Protein AF-A0A8H9F7P8-F1 (afdb_monomer_lite)

pLDDT: mean 80.92, std 12.91, range [40.69, 93.69]

Sequence (152 aa):
MSRKNKIRKLGYWSLTILLALAGILDLSLVIQLVLSHGSFFDISRRLFWGIIFIIAAWGSYHTAKDVGTSEDDDERDKYVRQKTRSEMYKITSYLLFYIGAGLLAWGMILNRSHGNSNLIYTLVLIGLLLLILWTLLFFIEVALMMINYHRD

Structure (mmCIF, N/CA/C/O backbone):
data_AF-A0A8H9F7P8-F1
#
_entry.id   AF-A0A8H9F7P8-F1
#
loop_
_atom_site.group_PDB
_atom_site.id
_atom_site.type_symbol
_atom_site.label_atom_id
_atom_site.label_alt_id
_atom_site.label_comp_id
_atom_site.label_asym_id
_atom_site.label_entity_id
_atom_site.label_seq_id
_atom_site.pdbx_PDB_ins_code
_atom_site.Cartn_x
_atom_site.Cartn_y
_atom_site.Cartn_z
_atom_site.occupancy
_atom_site.B_iso_or_equiv
_atom_site.auth_seq_id
_atom_site.auth_comp_id
_atom_site.auth_asym_id
_atom_site.auth_atom_id
_atom_site.pdbx_PDB_model_num
ATOM 1 N N . MET A 1 1 ? -21.124 -7.441 23.960 1.00 66.88 1 MET A N 1
ATOM 2 C CA . MET A 1 1 ? -20.428 -8.372 23.031 1.00 66.88 1 MET A CA 1
ATOM 3 C C . MET A 1 1 ? -20.081 -9.704 23.716 1.00 66.88 1 MET A C 1
ATOM 5 O O . MET A 1 1 ? -19.522 -9.682 24.807 1.00 66.88 1 MET A O 1
ATOM 9 N N . SER A 1 2 ? -20.376 -10.856 23.091 1.00 76.06 2 SER A N 1
ATOM 10 C CA . SER A 1 2 ? -20.011 -12.196 23.608 1.00 76.06 2 SER A CA 1
ATOM 11 C C . SER A 1 2 ? -18.488 -12.403 23.689 1.00 76.06 2 SER A C 1
ATOM 13 O O . SER A 1 2 ? -17.754 -11.946 22.810 1.00 76.06 2 SER A O 1
ATOM 15 N N . ARG A 1 3 ? -18.005 -13.155 24.696 1.00 77.06 3 ARG A N 1
ATOM 16 C CA . ARG A 1 3 ? -16.578 -13.514 24.880 1.00 77.06 3 ARG A CA 1
ATOM 17 C C . ARG A 1 3 ? -15.966 -14.136 23.617 1.00 77.06 3 ARG A C 1
ATOM 19 O O . ARG A 1 3 ? -14.827 -13.834 23.274 1.00 77.06 3 ARG A O 1
ATOM 26 N N . LYS A 1 4 ? -16.746 -14.937 22.882 1.00 81.50 4 LYS A N 1
ATOM 27 C CA . LYS A 1 4 ? -16.336 -15.554 21.609 1.00 81.50 4 LYS A CA 1
ATOM 28 C C . LYS A 1 4 ? -16.083 -14.513 20.508 1.00 81.50 4 LYS A C 1
ATOM 30 O O . LYS A 1 4 ? -15.122 -14.646 19.755 1.00 81.50 4 LYS A O 1
ATOM 35 N N . ASN A 1 5 ? -16.903 -13.463 20.439 1.00 79.06 5 ASN A N 1
ATOM 36 C CA . ASN A 1 5 ? -16.746 -12.386 19.457 1.00 79.06 5 ASN A CA 1
ATOM 37 C C . ASN A 1 5 ? -15.553 -11.484 19.799 1.00 79.06 5 ASN A C 1
ATOM 39 O O . ASN A 1 5 ? -14.811 -11.121 18.892 1.00 79.06 5 ASN A O 1
ATOM 43 N N . LYS A 1 6 ? -15.302 -11.214 21.091 1.00 77.38 6 LYS A N 1
ATOM 44 C CA . LYS A 1 6 ? -14.101 -10.483 21.540 1.00 77.38 6 LYS A CA 1
ATOM 45 C C . LYS A 1 6 ? -12.808 -11.181 21.098 1.00 77.38 6 LYS A C 1
ATOM 47 O O . LYS A 1 6 ? -11.938 -10.540 20.521 1.00 77.38 6 LYS A O 1
ATOM 52 N N . ILE A 1 7 ? -12.708 -12.498 21.305 1.00 82.62 7 ILE A N 1
ATOM 53 C CA . ILE A 1 7 ? -11.528 -13.289 20.906 1.00 82.62 7 ILE A CA 1
ATOM 54 C C . ILE A 1 7 ? -11.345 -13.285 19.382 1.00 82.62 7 ILE A C 1
ATOM 56 O O . ILE A 1 7 ? -10.239 -13.059 18.899 1.00 82.62 7 ILE A O 1
ATOM 60 N N . ARG A 1 8 ? -12.424 -13.488 18.611 1.00 82.06 8 ARG A N 1
ATOM 61 C CA . ARG A 1 8 ? -12.361 -13.435 17.139 1.00 82.06 8 ARG A CA 1
ATOM 62 C C . ARG A 1 8 ? -11.908 -12.066 16.637 1.00 82.06 8 ARG A C 1
ATOM 64 O O . ARG A 1 8 ? -11.037 -12.006 15.778 1.00 82.06 8 ARG A O 1
ATOM 71 N N . LYS A 1 9 ? -12.463 -10.983 17.188 1.00 83.19 9 LYS A N 1
ATOM 72 C CA . LYS A 1 9 ? -12.096 -9.607 16.831 1.00 83.19 9 LYS A CA 1
ATOM 73 C C . LYS A 1 9 ? -10.620 -9.331 17.109 1.00 83.19 9 LYS A C 1
ATOM 75 O O . LYS A 1 9 ? -9.932 -8.829 16.227 1.00 83.19 9 LYS A O 1
ATOM 80 N N . LEU A 1 10 ? -10.119 -9.731 18.282 1.00 82.81 10 LEU A N 1
ATOM 81 C CA . LEU A 1 10 ? -8.694 -9.640 18.614 1.00 82.81 10 LEU A CA 1
ATOM 82 C C . LEU A 1 10 ? -7.833 -10.404 17.596 1.00 82.81 10 LEU A C 1
ATOM 84 O O . LEU A 1 10 ? -6.846 -9.866 17.110 1.00 82.81 10 LEU A O 1
ATOM 88 N N . GLY A 1 11 ? -8.247 -11.618 17.216 1.00 86.88 11 GLY A N 1
ATOM 89 C CA . GLY A 1 11 ? -7.560 -12.419 16.201 1.00 86.88 11 GLY A CA 1
ATOM 90 C C . GLY A 1 11 ? -7.445 -11.711 14.848 1.00 86.88 11 GLY A C 1
ATOM 91 O O . GLY A 1 11 ? -6.361 -11.686 14.269 1.00 86.88 11 GLY A O 1
ATOM 92 N N . TYR A 1 12 ? -8.520 -11.080 14.364 1.00 87.31 12 TYR A N 1
ATOM 93 C CA . TYR A 1 12 ? -8.478 -10.308 13.116 1.00 87.31 12 TYR A CA 1
ATOM 94 C C . TYR A 1 12 ? -7.618 -9.042 13.228 1.00 87.31 12 TYR A C 1
ATOM 96 O O . TYR A 1 12 ? -6.895 -8.724 12.283 1.00 87.31 12 TYR A O 1
ATOM 104 N N . TRP A 1 13 ? -7.623 -8.348 14.372 1.00 85.31 13 TRP A N 1
ATOM 105 C CA . TRP A 1 13 ? -6.713 -7.220 14.613 1.00 85.31 13 TRP A CA 1
ATOM 106 C C . TRP A 1 13 ? -5.246 -7.654 14.604 1.00 85.31 13 TRP A C 1
ATOM 108 O O . TRP A 1 13 ? -4.432 -7.048 13.909 1.00 85.31 13 TRP A O 1
ATOM 118 N N . SER A 1 14 ? -4.904 -8.735 15.309 1.00 87.56 14 SER A N 1
ATOM 119 C CA . SER A 1 14 ? -3.546 -9.287 15.305 1.00 87.56 14 SER A CA 1
ATOM 120 C C . SER A 1 14 ? -3.115 -9.726 13.905 1.00 87.56 14 SER A C 1
ATOM 122 O O . SER A 1 14 ? -2.003 -9.413 13.486 1.00 87.56 14 SER A O 1
ATOM 124 N N . LEU A 1 15 ? -4.000 -10.390 13.154 1.00 91.12 15 LEU A N 1
ATOM 125 C CA . LEU A 1 15 ? -3.735 -10.795 11.773 1.00 91.12 15 LEU A CA 1
ATOM 126 C C . LEU A 1 15 ? -3.507 -9.583 10.858 1.00 91.12 15 LEU A C 1
ATOM 128 O O . LEU A 1 15 ? -2.562 -9.582 10.076 1.00 91.12 15 LEU A O 1
ATOM 132 N N . THR A 1 16 ? -4.321 -8.535 10.999 1.00 90.44 16 THR A N 1
ATOM 133 C CA . THR A 1 16 ? -4.168 -7.268 10.266 1.00 90.44 16 THR A CA 1
ATOM 134 C C . THR A 1 16 ? -2.782 -6.669 10.487 1.00 90.44 16 THR A C 1
ATOM 136 O O . THR A 1 16 ? -2.100 -6.332 9.523 1.00 90.44 16 THR A O 1
ATOM 139 N N . ILE A 1 17 ? -2.346 -6.575 11.747 1.00 89.31 17 ILE A N 1
ATOM 140 C CA . ILE A 1 17 ? -1.038 -6.016 12.108 1.00 89.31 17 ILE A CA 1
ATOM 141 C C . ILE A 1 17 ? 0.092 -6.869 11.527 1.00 89.31 17 ILE A C 1
ATOM 143 O O . ILE A 1 17 ? 1.013 -6.326 10.922 1.00 89.31 17 ILE A O 1
ATOM 147 N N . LEU A 1 18 ? 0.017 -8.196 11.668 1.00 92.25 18 LEU A N 1
ATOM 148 C CA . LEU A 1 18 ? 1.030 -9.110 11.134 1.00 92.25 18 LEU A CA 1
ATOM 149 C C . LEU A 1 18 ? 1.159 -8.999 9.610 1.00 92.25 18 LEU A C 1
ATOM 151 O O . LEU A 1 18 ? 2.272 -8.906 9.097 1.00 92.25 18 LEU A O 1
ATOM 155 N N . LEU A 1 19 ? 0.035 -8.967 8.891 1.00 92.62 19 LEU A N 1
ATOM 156 C CA . LEU A 1 19 ? 0.021 -8.831 7.434 1.00 92.62 19 LEU A CA 1
ATOM 157 C C . LEU A 1 19 ? 0.527 -7.459 6.984 1.00 92.62 19 LEU A C 1
ATOM 159 O O . LEU A 1 19 ? 1.302 -7.378 6.035 1.00 92.62 19 LEU A O 1
ATOM 163 N N . ALA A 1 20 ? 0.153 -6.387 7.684 1.00 88.25 20 ALA A N 1
ATOM 164 C CA . ALA A 1 20 ? 0.643 -5.046 7.385 1.00 88.25 20 ALA A CA 1
ATOM 165 C C . ALA A 1 20 ? 2.162 -4.926 7.618 1.00 88.25 20 ALA A C 1
ATOM 167 O O . ALA A 1 20 ? 2.865 -4.348 6.790 1.00 88.25 20 ALA A O 1
ATOM 168 N N . LEU A 1 21 ? 2.694 -5.530 8.691 1.00 90.44 21 LEU A N 1
ATOM 169 C CA . LEU A 1 21 ? 4.140 -5.598 8.939 1.00 90.44 21 LEU A CA 1
ATOM 170 C C . LEU A 1 21 ? 4.863 -6.417 7.863 1.00 90.44 21 LEU A C 1
ATOM 172 O O . LEU A 1 21 ? 5.902 -5.985 7.368 1.00 90.44 21 LEU A O 1
ATOM 176 N N . ALA A 1 22 ? 4.305 -7.563 7.463 1.00 91.19 22 ALA A N 1
ATOM 177 C CA . ALA A 1 22 ? 4.842 -8.361 6.361 1.00 91.19 22 ALA A CA 1
ATOM 178 C C . ALA A 1 22 ? 4.865 -7.567 5.044 1.00 91.19 22 ALA A C 1
ATOM 180 O O . ALA A 1 22 ? 5.862 -7.609 4.325 1.00 91.19 22 ALA A O 1
ATOM 181 N N . GLY A 1 23 ? 3.817 -6.782 4.773 1.00 88.94 23 GLY A N 1
ATOM 182 C CA . GLY A 1 23 ? 3.756 -5.864 3.636 1.00 88.94 23 GLY A CA 1
ATOM 183 C C . GLY A 1 23 ? 4.869 -4.813 3.664 1.00 88.94 23 GLY A C 1
ATOM 184 O O . GLY A 1 23 ? 5.565 -4.646 2.667 1.00 88.94 23 GLY A O 1
ATOM 185 N N . ILE A 1 24 ? 5.106 -4.152 4.805 1.00 87.62 24 ILE A N 1
ATOM 186 C CA . ILE A 1 24 ? 6.209 -3.180 4.948 1.00 87.62 24 ILE A CA 1
ATOM 187 C C . ILE A 1 24 ? 7.571 -3.842 4.723 1.00 87.62 24 ILE A C 1
ATOM 189 O O . ILE A 1 24 ? 8.426 -3.280 4.031 1.00 87.62 24 ILE A O 1
ATOM 193 N N . LEU A 1 25 ? 7.791 -5.020 5.311 1.00 91.00 25 LEU A N 1
ATOM 194 C CA . LEU A 1 25 ? 9.047 -5.751 5.155 1.00 91.00 25 LEU A CA 1
ATOM 195 C C . LEU A 1 25 ? 9.286 -6.124 3.692 1.00 91.00 25 LEU A C 1
ATOM 197 O O . LEU A 1 25 ? 10.388 -5.913 3.187 1.00 91.00 25 LEU A O 1
ATOM 201 N N . ASP A 1 26 ? 8.264 -6.618 2.991 1.00 91.62 26 ASP A N 1
ATOM 202 C CA . ASP A 1 26 ? 8.399 -6.949 1.576 1.00 91.62 26 ASP A CA 1
ATOM 203 C C . ASP A 1 26 ? 8.648 -5.701 0.718 1.00 91.62 26 ASP A C 1
ATOM 205 O O . ASP A 1 26 ? 9.610 -5.688 -0.048 1.00 91.62 26 ASP A O 1
ATOM 209 N N . LEU A 1 27 ? 7.899 -4.609 0.923 1.00 89.25 27 LEU A N 1
ATOM 210 C CA . LEU A 1 27 ? 8.137 -3.334 0.229 1.00 89.25 27 LEU A CA 1
ATOM 211 C C . LEU A 1 27 ? 9.567 -2.816 0.448 1.00 89.25 27 LEU A C 1
ATOM 213 O O . LEU A 1 27 ? 10.199 -2.332 -0.490 1.00 89.25 27 LEU A O 1
ATOM 217 N N . SER A 1 28 ? 10.111 -2.968 1.658 1.00 89.50 28 SER A N 1
ATOM 218 C CA . SER A 1 28 ? 11.492 -2.581 1.975 1.00 89.50 28 SER A CA 1
ATOM 219 C C . SER A 1 28 ? 12.516 -3.417 1.197 1.00 89.50 28 SER A C 1
ATOM 221 O O . SER A 1 28 ? 13.509 -2.884 0.701 1.00 89.50 28 SER A O 1
ATOM 223 N N . LEU A 1 29 ? 12.261 -4.718 1.029 1.00 92.00 29 LEU A N 1
ATOM 224 C CA . LEU A 1 29 ? 13.098 -5.599 0.210 1.00 92.00 29 LEU A CA 1
ATOM 225 C C . LEU A 1 29 ? 12.982 -5.268 -1.282 1.00 92.00 29 LEU A C 1
ATOM 227 O O . LEU A 1 29 ? 13.984 -5.317 -1.995 1.00 92.00 29 LEU A O 1
ATOM 231 N N . VAL A 1 30 ? 11.796 -4.876 -1.759 1.00 91.50 30 VAL A N 1
ATOM 232 C CA . VAL A 1 30 ? 11.630 -4.379 -3.133 1.00 91.50 30 VAL A CA 1
ATOM 233 C C . VAL A 1 30 ? 12.446 -3.104 -3.344 1.00 91.50 30 VAL A C 1
ATOM 235 O O . VAL A 1 30 ? 13.132 -2.999 -4.356 1.00 91.50 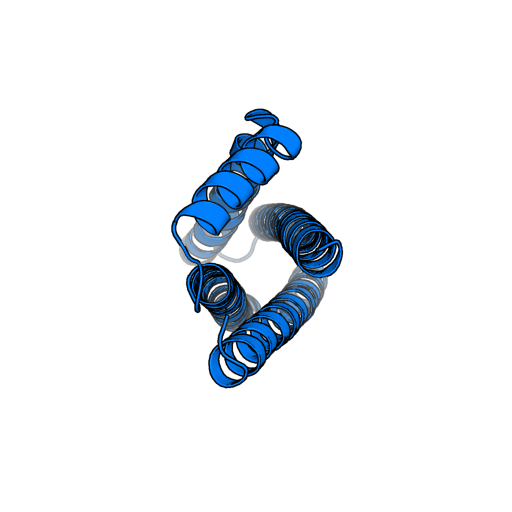30 VAL A O 1
ATOM 238 N N . ILE A 1 31 ? 12.446 -2.166 -2.390 1.00 90.19 31 ILE A N 1
ATOM 239 C CA . ILE A 1 31 ? 13.286 -0.959 -2.469 1.00 90.19 31 ILE A CA 1
ATOM 240 C C . ILE A 1 31 ? 14.763 -1.333 -2.599 1.00 90.19 31 ILE A C 1
ATOM 242 O O . ILE A 1 31 ? 15.447 -0.807 -3.473 1.00 90.19 31 ILE A O 1
ATOM 246 N N . GLN A 1 32 ? 15.260 -2.262 -1.781 1.00 91.62 32 GLN A N 1
ATOM 247 C CA . GLN A 1 32 ? 16.654 -2.709 -1.872 1.00 91.62 32 GLN A CA 1
ATOM 248 C C . GLN A 1 32 ? 16.978 -3.331 -3.239 1.00 91.62 32 GLN A C 1
ATOM 250 O O . GLN A 1 32 ? 18.045 -3.063 -3.795 1.00 91.62 32 GLN A O 1
ATOM 255 N N . LEU A 1 33 ? 16.059 -4.110 -3.818 1.00 90.69 33 LEU A N 1
ATOM 256 C CA . LEU A 1 33 ? 16.225 -4.662 -5.167 1.00 90.69 33 LEU A CA 1
ATOM 257 C C . LEU A 1 33 ? 16.239 -3.569 -6.238 1.00 90.69 33 LEU A C 1
ATOM 259 O O . LEU A 1 33 ? 17.084 -3.595 -7.124 1.00 90.69 33 LEU A O 1
ATOM 263 N N . VAL A 1 34 ? 15.347 -2.585 -6.140 1.00 88.88 34 VAL A N 1
ATOM 264 C CA . VAL A 1 34 ? 15.291 -1.443 -7.064 1.00 88.88 34 VAL A CA 1
ATOM 265 C C . VAL A 1 34 ? 16.587 -0.630 -6.994 1.00 88.88 34 VAL A C 1
ATOM 267 O O . VAL A 1 34 ? 17.177 -0.337 -8.029 1.00 88.88 34 VAL A O 1
ATOM 270 N N . LEU A 1 35 ? 17.077 -0.319 -5.789 1.00 88.88 35 LEU A N 1
ATOM 271 C CA . LEU A 1 35 ? 18.310 0.454 -5.589 1.00 88.88 35 LEU A CA 1
ATOM 272 C C . LEU A 1 35 ? 19.567 -0.296 -6.051 1.00 88.88 35 LEU A C 1
ATOM 274 O O . LEU A 1 35 ? 20.497 0.315 -6.575 1.00 88.88 35 LEU A O 1
ATOM 278 N N . SER A 1 36 ? 19.590 -1.620 -5.900 1.00 89.06 36 SER A N 1
ATOM 279 C CA . SER A 1 36 ? 20.690 -2.465 -6.384 1.00 89.06 36 SER A CA 1
ATOM 280 C C . SER A 1 36 ? 20.596 -2.804 -7.877 1.00 89.06 36 SER A C 1
ATOM 282 O O . SER A 1 36 ? 21.418 -3.574 -8.366 1.00 89.06 36 SER A O 1
ATOM 284 N N . HIS A 1 37 ? 19.635 -2.222 -8.611 1.00 83.69 37 HIS A N 1
ATOM 285 C CA . HIS A 1 37 ? 19.363 -2.536 -10.020 1.00 83.69 37 HIS A CA 1
ATOM 286 C C . HIS A 1 37 ? 19.159 -4.043 -10.253 1.00 83.69 37 HIS A C 1
ATOM 288 O O . HIS A 1 37 ? 19.587 -4.609 -11.262 1.00 83.69 37 HIS A O 1
ATOM 294 N N . GLY A 1 38 ? 18.521 -4.700 -9.281 1.00 81.81 38 GLY A N 1
ATOM 295 C CA . GLY A 1 38 ? 18.195 -6.115 -9.320 1.00 81.81 38 GLY A CA 1
ATOM 296 C C . GLY A 1 38 ? 17.265 -6.465 -10.480 1.00 81.81 38 GLY A C 1
ATOM 297 O O . GLY A 1 38 ? 16.626 -5.607 -11.091 1.00 81.81 38 GLY A O 1
ATOM 298 N N . SER A 1 39 ? 17.173 -7.760 -10.782 1.00 86.62 39 SER A N 1
ATOM 299 C CA . SER A 1 39 ? 16.339 -8.246 -11.880 1.00 86.62 39 SER A CA 1
ATOM 300 C C . SER A 1 39 ? 14.890 -7.778 -11.732 1.00 86.62 39 SER A C 1
ATOM 302 O O . SER A 1 39 ? 14.253 -7.969 -10.693 1.00 86.62 39 SER A O 1
ATOM 304 N N . PHE A 1 40 ? 14.328 -7.240 -12.815 1.00 84.81 40 PHE A N 1
ATOM 305 C CA . PHE A 1 40 ? 12.921 -6.843 -12.856 1.00 84.81 40 PHE A CA 1
ATOM 306 C C . PHE A 1 40 ? 11.965 -8.013 -12.613 1.00 84.81 40 PHE A C 1
ATOM 308 O O . PHE A 1 40 ? 10.852 -7.806 -12.126 1.00 84.81 40 PHE A O 1
ATOM 315 N N . PHE A 1 41 ? 12.396 -9.243 -12.911 1.00 87.25 41 PHE A N 1
ATOM 316 C CA . PHE A 1 41 ? 11.648 -10.445 -12.557 1.00 87.25 41 PHE A CA 1
ATOM 317 C C . PHE A 1 41 ? 11.519 -10.595 -11.034 1.00 87.25 41 PHE A C 1
ATOM 319 O O . PHE A 1 41 ? 10.415 -10.809 -10.535 1.00 87.25 41 PHE A O 1
ATOM 326 N N . ASP A 1 42 ? 12.612 -10.404 -10.291 1.00 89.56 42 ASP A N 1
ATOM 327 C CA . ASP A 1 42 ? 12.617 -10.504 -8.828 1.00 89.56 42 ASP A CA 1
ATOM 328 C C . ASP A 1 42 ? 11.828 -9.362 -8.179 1.00 89.56 42 ASP A C 1
ATOM 330 O O . ASP A 1 42 ? 11.045 -9.599 -7.256 1.00 89.56 42 ASP A O 1
ATOM 334 N N . ILE A 1 43 ? 11.965 -8.140 -8.712 1.00 88.25 43 ILE A N 1
ATOM 335 C CA . ILE A 1 43 ? 11.174 -6.968 -8.303 1.00 88.25 43 ILE A CA 1
ATOM 336 C C . ILE A 1 43 ? 9.677 -7.254 -8.479 1.00 88.25 43 ILE A C 1
ATOM 338 O O . ILE A 1 43 ? 8.899 -7.088 -7.541 1.00 88.25 43 ILE A O 1
ATOM 342 N N . SER A 1 44 ? 9.272 -7.738 -9.657 1.00 86.62 44 SER A N 1
ATOM 343 C CA . SER A 1 44 ? 7.864 -8.023 -9.968 1.00 86.62 44 SER A CA 1
ATOM 344 C C . SER A 1 44 ? 7.305 -9.150 -9.099 1.00 86.62 44 SER A C 1
ATOM 346 O O . SER A 1 44 ? 6.195 -9.046 -8.576 1.00 86.62 44 SER A O 1
ATOM 348 N N . ARG A 1 45 ? 8.085 -10.221 -8.901 1.00 90.00 45 ARG A N 1
ATOM 349 C CA . ARG A 1 45 ? 7.702 -11.355 -8.053 1.00 90.00 45 ARG A CA 1
ATOM 350 C C . ARG A 1 45 ? 7.473 -10.924 -6.608 1.00 90.00 45 ARG A C 1
ATOM 352 O O . ARG A 1 45 ? 6.523 -11.400 -5.993 1.00 90.00 45 ARG A O 1
ATOM 359 N N . ARG A 1 46 ? 8.323 -10.055 -6.056 1.00 90.50 46 ARG A N 1
ATOM 360 C CA . ARG A 1 46 ? 8.118 -9.526 -4.703 1.00 90.50 46 ARG A CA 1
ATOM 361 C C . ARG A 1 46 ? 6.921 -8.592 -4.635 1.00 90.50 46 ARG A C 1
ATOM 363 O O . ARG A 1 46 ? 6.043 -8.828 -3.821 1.00 90.50 46 ARG A O 1
ATOM 370 N N . LEU A 1 47 ? 6.800 -7.645 -5.568 1.00 87.75 47 LEU A N 1
ATOM 371 C CA . LEU A 1 47 ? 5.641 -6.747 -5.640 1.00 87.75 47 LEU A CA 1
ATOM 372 C C . LEU A 1 47 ? 4.302 -7.498 -5.651 1.00 87.75 47 LEU A C 1
ATOM 374 O O . LEU A 1 47 ? 3.361 -7.069 -4.989 1.00 87.75 47 LEU A O 1
ATOM 378 N N . PHE A 1 48 ? 4.224 -8.643 -6.334 1.00 88.31 48 PHE A N 1
ATOM 379 C CA . PHE A 1 48 ? 3.050 -9.515 -6.287 1.00 88.31 48 PHE A CA 1
ATOM 380 C C . PHE A 1 48 ? 2.711 -9.982 -4.859 1.00 88.31 48 PHE A C 1
ATOM 382 O O . PHE A 1 48 ? 1.558 -9.885 -4.437 1.00 88.31 48 PHE A O 1
ATOM 389 N N . TRP A 1 49 ? 3.704 -10.436 -4.089 1.00 87.44 49 TRP A N 1
ATOM 390 C CA . TRP A 1 49 ? 3.514 -10.823 -2.688 1.00 87.44 49 TRP A CA 1
ATOM 391 C C . TRP A 1 49 ? 3.185 -9.630 -1.788 1.00 87.44 49 TRP A C 1
ATOM 393 O O . TRP A 1 49 ? 2.268 -9.730 -0.973 1.00 87.44 49 TRP A O 1
ATOM 403 N N . GLY A 1 50 ? 3.854 -8.489 -1.973 1.00 85.69 50 GLY A N 1
ATOM 404 C CA . GLY A 1 50 ? 3.541 -7.245 -1.269 1.00 85.69 50 GLY A CA 1
ATOM 405 C C . GLY A 1 50 ? 2.077 -6.822 -1.436 1.00 85.69 50 GLY A C 1
ATOM 406 O O . GLY A 1 50 ? 1.407 -6.500 -0.454 1.00 85.69 50 GLY A O 1
ATOM 407 N N . ILE A 1 51 ? 1.539 -6.911 -2.658 1.00 84.19 51 ILE A N 1
ATOM 408 C CA . ILE A 1 51 ? 0.123 -6.625 -2.943 1.00 84.19 51 ILE A CA 1
ATOM 409 C C . ILE A 1 51 ? -0.800 -7.599 -2.199 1.00 84.19 51 ILE A C 1
ATOM 411 O O . ILE A 1 51 ? -1.786 -7.166 -1.602 1.00 84.19 51 ILE A O 1
ATOM 415 N N . ILE A 1 52 ? -0.479 -8.898 -2.186 1.00 88.44 52 ILE A N 1
ATOM 416 C CA . ILE A 1 52 ? -1.264 -9.900 -1.447 1.00 88.44 52 ILE A CA 1
ATOM 417 C C . ILE A 1 52 ? -1.308 -9.562 0.047 1.00 88.44 52 ILE A C 1
ATOM 419 O O . ILE A 1 52 ? -2.387 -9.602 0.640 1.00 88.44 52 ILE A O 1
ATOM 423 N N . PHE A 1 53 ? -0.176 -9.189 0.653 1.00 89.25 53 PHE A N 1
ATOM 424 C CA . PHE A 1 53 ? -0.137 -8.805 2.066 1.00 89.25 53 PHE A CA 1
ATOM 425 C C . PHE A 1 53 ? -1.003 -7.580 2.359 1.00 89.25 53 PHE A C 1
ATOM 427 O O . PHE A 1 53 ? -1.765 -7.594 3.325 1.00 89.25 53 PHE A O 1
ATOM 434 N N . ILE A 1 54 ? -0.945 -6.557 1.503 1.00 82.88 54 ILE A N 1
ATOM 435 C CA . ILE A 1 54 ? -1.750 -5.339 1.648 1.00 82.88 54 ILE A CA 1
ATOM 436 C C . ILE A 1 54 ? -3.251 -5.649 1.552 1.00 82.88 54 ILE A C 1
ATOM 438 O O . ILE A 1 54 ? -4.022 -5.229 2.416 1.00 82.88 54 ILE A O 1
ATOM 442 N N . ILE A 1 55 ? -3.674 -6.421 0.545 1.00 86.81 55 ILE A N 1
ATOM 443 C CA . ILE A 1 55 ? -5.087 -6.790 0.359 1.00 86.81 55 ILE A CA 1
ATOM 444 C C . ILE A 1 55 ? -5.583 -7.643 1.532 1.00 86.81 55 ILE A C 1
ATOM 446 O O . ILE A 1 55 ? -6.674 -7.410 2.056 1.00 86.81 55 ILE A O 1
ATOM 450 N N . ALA A 1 56 ? -4.781 -8.610 1.980 1.00 89.00 56 ALA A N 1
ATOM 451 C CA . ALA A 1 56 ? -5.139 -9.470 3.101 1.00 89.00 56 ALA A CA 1
ATOM 452 C C . ALA A 1 56 ? -5.223 -8.687 4.426 1.00 89.00 56 ALA A C 1
ATOM 454 O O . ALA A 1 56 ? -6.125 -8.943 5.231 1.00 89.00 56 ALA A O 1
ATOM 455 N N . ALA A 1 57 ? -4.331 -7.712 4.645 1.00 88.88 57 ALA A N 1
ATOM 456 C CA . ALA A 1 57 ? -4.382 -6.814 5.798 1.00 88.88 57 ALA A CA 1
ATOM 457 C C . ALA A 1 57 ? -5.657 -5.961 5.773 1.00 88.88 57 ALA A C 1
ATOM 459 O O . ALA A 1 57 ? -6.374 -5.895 6.770 1.00 88.88 57 ALA A O 1
ATOM 460 N N . TRP A 1 58 ? -5.986 -5.380 4.618 1.00 86.12 58 TRP A N 1
ATOM 461 C CA . TRP A 1 58 ? -7.200 -4.588 4.428 1.00 86.12 58 TRP A CA 1
ATOM 462 C C . TRP A 1 58 ? -8.476 -5.409 4.675 1.00 86.12 58 TRP A C 1
ATOM 464 O O . TRP A 1 58 ? -9.360 -4.991 5.424 1.00 86.12 58 TRP A O 1
ATOM 474 N N . GLY A 1 59 ? -8.567 -6.615 4.107 1.00 86.62 59 GLY A N 1
ATOM 475 C CA . GLY A 1 59 ? -9.708 -7.510 4.324 1.00 86.62 59 GLY A CA 1
ATOM 476 C C . GLY A 1 59 ? -9.855 -7.941 5.787 1.00 86.62 59 GLY A C 1
ATOM 477 O O . GLY A 1 59 ? -10.963 -7.941 6.332 1.00 86.62 59 GLY A O 1
ATOM 478 N N . SER A 1 60 ? -8.737 -8.246 6.453 1.00 88.81 60 SER A N 1
ATOM 479 C CA . SER A 1 60 ? -8.724 -8.594 7.880 1.00 88.81 60 SER A CA 1
ATOM 480 C C . SER A 1 60 ? -9.160 -7.419 8.755 1.00 88.81 60 SER A C 1
ATOM 482 O O . SER A 1 60 ? -9.931 -7.621 9.691 1.00 88.81 60 SER A O 1
ATOM 484 N N . TYR A 1 61 ? -8.742 -6.197 8.415 1.00 85.50 61 TYR A N 1
ATOM 485 C CA . TYR A 1 61 ? -9.130 -4.970 9.110 1.00 85.50 61 TYR A CA 1
ATOM 486 C C . TYR A 1 61 ? -10.639 -4.737 9.051 1.00 85.50 61 TYR A C 1
ATOM 488 O O . TYR A 1 61 ? -11.278 -4.554 10.086 1.00 85.50 61 TYR A O 1
ATOM 496 N N . HIS A 1 62 ? -11.232 -4.808 7.858 1.00 84.00 62 HIS A N 1
ATOM 497 C CA . HIS A 1 62 ? -12.679 -4.650 7.705 1.00 84.00 62 HIS A CA 1
ATOM 498 C C . HIS A 1 62 ? -13.455 -5.753 8.427 1.00 84.00 62 HIS A C 1
ATOM 500 O O . HIS A 1 62 ? -14.398 -5.463 9.157 1.00 84.00 62 HIS A O 1
ATOM 506 N N . THR A 1 63 ? -12.983 -6.999 8.349 1.00 85.12 63 THR A N 1
ATOM 507 C CA . THR A 1 63 ? -13.593 -8.102 9.103 1.00 85.12 63 THR A CA 1
ATOM 508 C C . THR A 1 63 ? -13.502 -7.873 10.617 1.00 85.12 63 THR A C 1
ATOM 510 O O . THR A 1 63 ? -14.452 -8.151 11.346 1.00 85.12 63 THR A O 1
ATOM 513 N N . ALA A 1 64 ? -12.384 -7.334 11.121 1.00 82.44 64 ALA A N 1
ATOM 514 C CA . ALA A 1 64 ? -12.231 -7.002 12.537 1.00 82.44 64 ALA A CA 1
ATOM 515 C C . ALA A 1 64 ? -13.258 -5.957 12.994 1.00 82.44 64 ALA A C 1
ATOM 517 O O . ALA A 1 64 ? -13.741 -6.025 14.127 1.00 82.44 64 ALA A O 1
ATOM 518 N N . LYS A 1 65 ? -13.607 -5.008 12.121 1.00 76.88 65 LYS A N 1
ATOM 519 C CA . LYS A 1 65 ? -14.626 -3.994 12.403 1.00 76.88 65 LYS A CA 1
ATOM 520 C C . LYS A 1 65 ? -16.005 -4.621 12.531 1.00 76.88 65 LYS A C 1
ATOM 522 O O . LYS A 1 65 ? -16.630 -4.409 13.563 1.00 76.88 65 LYS A O 1
ATOM 527 N N . ASP A 1 66 ? -16.386 -5.470 11.584 1.00 78.06 66 ASP A N 1
ATOM 528 C CA . ASP A 1 66 ? -17.746 -6.015 11.473 1.00 78.06 66 ASP A CA 1
ATOM 529 C C . ASP A 1 66 ? -18.057 -7.134 12.488 1.00 78.06 66 ASP A C 1
ATOM 531 O O . ASP A 1 66 ? -19.213 -7.467 12.754 1.00 78.06 66 ASP A O 1
ATOM 535 N N . VAL A 1 67 ? -17.039 -7.768 13.084 1.00 79.38 67 VAL A N 1
ATOM 536 C CA . VAL A 1 67 ? -17.271 -8.843 14.060 1.00 79.38 67 VAL A CA 1
ATOM 537 C C . VAL A 1 67 ? -17.872 -8.284 15.348 1.00 79.38 67 VAL A C 1
ATOM 539 O O . VAL A 1 67 ? -17.182 -7.680 16.167 1.00 79.38 67 VAL A O 1
ATOM 542 N N . GLY A 1 68 ? -19.148 -8.610 15.575 1.00 58.22 68 GLY A N 1
ATOM 543 C CA . GLY A 1 68 ? -19.855 -8.438 16.845 1.00 58.22 68 GLY A CA 1
ATOM 544 C C . GLY A 1 68 ? -20.168 -6.993 17.232 1.00 58.22 68 GLY A C 1
ATOM 545 O O . GLY A 1 68 ? -20.380 -6.752 18.423 1.00 58.22 68 GLY A O 1
ATOM 546 N N . THR A 1 69 ? -20.181 -6.083 16.260 1.00 61.19 69 THR A N 1
ATOM 547 C CA . THR A 1 69 ? -20.717 -4.725 16.385 1.00 61.19 69 THR A CA 1
ATOM 548 C C . THR A 1 69 ? -22.248 -4.768 16.464 1.00 61.19 69 THR A C 1
ATOM 550 O O . THR A 1 69 ? -22.903 -5.477 15.702 1.00 61.19 69 THR A O 1
ATOM 553 N N . SER A 1 70 ? -22.813 -4.085 17.463 1.00 56.00 70 SER A N 1
ATOM 554 C CA . SER A 1 70 ? -24.241 -3.741 17.548 1.00 56.00 70 SER A CA 1
ATOM 555 C C . SER A 1 70 ? -24.489 -2.397 16.853 1.00 56.00 70 SER A C 1
ATOM 557 O O . SER A 1 70 ? -23.537 -1.652 16.650 1.00 56.00 70 SER A O 1
ATOM 559 N N . GLU A 1 71 ? -25.739 -2.046 16.541 1.00 54.50 71 GLU A N 1
ATOM 560 C CA . GLU A 1 71 ? -26.081 -0.769 15.877 1.00 54.50 71 GLU A CA 1
ATOM 561 C C . GLU A 1 71 ? -25.536 0.479 16.621 1.00 54.50 71 GLU A C 1
ATOM 563 O O . GLU A 1 71 ? -25.115 1.439 15.978 1.00 54.50 71 GLU A O 1
ATOM 568 N N . ASP A 1 72 ? -25.405 0.438 17.955 1.00 50.34 72 ASP A N 1
ATOM 569 C CA . ASP A 1 72 ? -24.739 1.492 18.753 1.00 50.34 72 ASP A CA 1
ATOM 570 C C . ASP A 1 72 ? -23.222 1.619 18.478 1.00 50.34 72 ASP A C 1
ATOM 572 O O . ASP A 1 72 ? -22.649 2.711 18.518 1.00 50.34 72 ASP A O 1
ATOM 576 N N . ASP A 1 73 ? -22.544 0.507 18.172 1.00 53.72 73 ASP A N 1
ATOM 577 C CA . ASP A 1 73 ? -21.122 0.506 17.802 1.00 53.72 73 ASP A CA 1
ATOM 578 C C . ASP A 1 73 ? -20.932 1.137 16.408 1.00 53.72 73 ASP A C 1
ATOM 580 O O . ASP A 1 73 ? -19.902 1.767 16.172 1.00 53.72 73 ASP A O 1
ATOM 584 N N . ASP A 1 74 ? -21.930 1.050 15.516 1.00 56.12 74 ASP A N 1
ATOM 585 C CA . ASP A 1 74 ? -21.926 1.710 14.201 1.00 56.12 74 ASP A CA 1
ATOM 586 C C . ASP A 1 74 ? -22.086 3.238 14.313 1.00 56.12 74 ASP A C 1
ATOM 588 O O . ASP A 1 74 ? -21.494 3.990 13.525 1.00 56.12 74 ASP A O 1
ATOM 592 N N . GLU A 1 75 ? -22.830 3.726 15.314 1.00 50.41 7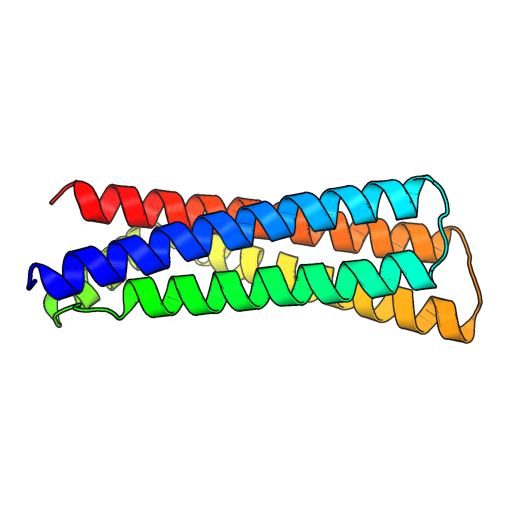5 GLU A N 1
ATOM 593 C CA . GLU A 1 75 ? -22.861 5.149 15.674 1.00 50.41 75 GLU A CA 1
ATOM 594 C C . GLU A 1 75 ? -21.530 5.619 16.274 1.00 50.41 75 GLU A C 1
ATOM 596 O O . GLU A 1 75 ? -21.041 6.697 15.921 1.00 50.41 75 GLU A O 1
ATOM 601 N N . ARG A 1 76 ? -20.865 4.790 17.089 1.00 52.66 76 ARG A N 1
ATOM 602 C CA . ARG A 1 76 ? -19.508 5.083 17.583 1.00 52.66 76 ARG A CA 1
ATOM 603 C C . ARG A 1 76 ? -18.481 5.085 16.452 1.00 52.66 76 ARG A C 1
ATOM 605 O O . ARG A 1 76 ? -17.643 5.981 16.388 1.00 52.66 76 ARG A O 1
ATOM 612 N N . ASP A 1 77 ? -18.585 4.163 15.501 1.00 54.72 77 ASP A N 1
ATOM 613 C CA . ASP A 1 77 ? -17.775 4.128 14.279 1.00 54.72 77 ASP A CA 1
ATOM 614 C C . ASP A 1 77 ? -18.050 5.334 13.366 1.00 54.72 77 ASP A C 1
ATOM 616 O O . ASP A 1 77 ? -17.155 5.785 12.641 1.00 54.72 77 ASP A O 1
ATOM 620 N N . LYS A 1 78 ? -19.269 5.890 13.396 1.00 56.25 78 LYS A N 1
ATOM 621 C CA . LYS A 1 78 ? -19.607 7.194 12.800 1.00 56.25 78 LYS A CA 1
ATOM 622 C C . LYS A 1 78 ? -18.986 8.358 13.577 1.00 56.25 78 LYS A C 1
ATOM 624 O O . LYS A 1 78 ? -18.494 9.285 12.937 1.00 56.25 78 LYS A O 1
ATOM 629 N N . TYR A 1 79 ? -18.940 8.301 14.906 1.00 48.38 79 TYR A N 1
ATOM 630 C CA . TYR A 1 79 ? -18.336 9.331 15.756 1.00 48.38 79 TYR A CA 1
ATOM 631 C C . TYR A 1 79 ? -16.801 9.350 15.648 1.00 48.38 79 TYR A C 1
ATOM 633 O O . TYR A 1 79 ? -16.196 10.407 15.493 1.00 48.38 79 TYR A O 1
ATOM 641 N N . VAL A 1 80 ? -16.151 8.182 15.612 1.00 50.38 80 VAL A N 1
ATOM 642 C CA . VAL A 1 80 ? -14.721 8.039 15.287 1.00 50.38 80 VAL A CA 1
ATOM 643 C C . VAL A 1 80 ? -14.474 8.475 13.844 1.00 50.38 80 VAL A C 1
ATOM 645 O O . VAL A 1 80 ? -13.550 9.243 13.594 1.00 50.38 80 VAL A O 1
ATOM 648 N N . ARG A 1 81 ? -15.353 8.118 12.893 1.00 53.84 81 ARG A N 1
ATOM 649 C CA . ARG A 1 81 ? -15.315 8.713 11.546 1.00 53.84 81 ARG A CA 1
ATOM 650 C C . ARG A 1 81 ? -15.418 10.237 11.592 1.00 53.84 81 ARG A C 1
ATOM 652 O O . ARG A 1 81 ? -14.713 10.855 10.818 1.00 53.84 81 ARG A O 1
ATOM 659 N N . GLN A 1 82 ? -16.227 10.853 12.449 1.00 51.41 82 GLN A N 1
ATOM 660 C CA . GLN A 1 82 ? -16.302 12.316 12.572 1.00 51.41 82 GLN A CA 1
ATOM 661 C C . GLN A 1 82 ? -15.053 12.927 13.218 1.00 51.41 82 GLN A C 1
ATOM 663 O O . GLN A 1 82 ? -14.620 13.995 12.800 1.00 51.41 82 GLN A O 1
ATOM 668 N N . LYS A 1 83 ? -14.447 12.255 14.202 1.00 49.28 83 LYS A N 1
ATOM 669 C CA . LYS A 1 83 ? -13.276 12.759 14.938 1.00 49.28 83 LYS A CA 1
ATOM 670 C C . LYS A 1 83 ? -11.950 12.527 14.203 1.00 49.28 83 LYS A C 1
ATOM 672 O O . LYS A 1 83 ? -10.992 13.255 14.434 1.00 49.28 83 LYS A O 1
ATOM 677 N N . THR A 1 84 ? -11.898 11.527 13.320 1.00 49.56 84 THR A N 1
ATOM 678 C CA . THR A 1 84 ? -10.716 11.154 12.522 1.00 49.56 84 THR A CA 1
ATOM 679 C C . THR A 1 84 ? -10.827 11.585 11.048 1.00 49.56 84 THR A C 1
ATOM 681 O O . THR A 1 84 ? -9.803 11.709 10.379 1.00 49.56 84 THR A O 1
ATOM 684 N N . ARG A 1 85 ? -12.027 11.886 10.513 1.00 50.50 85 ARG A N 1
ATOM 685 C CA . ARG A 1 85 ? -12.174 12.535 9.193 1.00 50.50 85 ARG A CA 1
ATOM 686 C C . ARG A 1 85 ? -11.844 14.022 9.313 1.00 50.50 85 ARG A C 1
ATOM 688 O O . ARG A 1 85 ? -1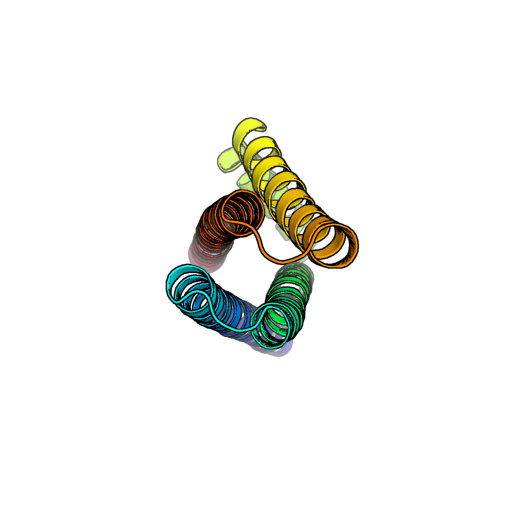2.723 14.842 9.552 1.00 50.50 85 ARG A O 1
ATOM 695 N N . SER A 1 86 ? -10.636 14.400 8.920 1.00 59.62 86 SER A N 1
ATOM 696 C CA . SER A 1 86 ? -10.640 15.367 7.826 1.00 59.62 86 SER A CA 1
ATOM 697 C C . SER A 1 86 ? -10.937 14.549 6.566 1.00 59.62 86 SER A C 1
ATOM 699 O O . SER A 1 86 ? -10.298 13.526 6.326 1.00 59.62 86 SER A O 1
ATOM 701 N N . GLU A 1 87 ? -11.945 14.919 5.774 1.00 67.38 87 GLU A N 1
ATOM 702 C CA . GLU A 1 87 ? -12.157 14.332 4.432 1.00 67.38 87 GLU A CA 1
ATOM 703 C C . GLU A 1 87 ? -10.829 14.272 3.649 1.00 67.38 87 GLU A C 1
ATOM 705 O O . GLU A 1 87 ? -10.527 13.302 2.956 1.00 67.38 87 GLU A O 1
ATOM 710 N N . MET A 1 88 ? -9.971 15.264 3.896 1.00 69.12 88 MET A N 1
ATOM 711 C CA . MET A 1 88 ? -8.606 15.368 3.405 1.00 69.12 88 MET A CA 1
ATOM 712 C C . MET A 1 88 ? -7.717 14.160 3.752 1.00 69.12 88 MET A C 1
ATOM 714 O O . MET A 1 88 ? -6.967 13.726 2.883 1.00 69.12 88 MET A O 1
ATOM 718 N N . TYR A 1 89 ? -7.809 13.556 4.944 1.00 79.38 89 TYR A N 1
ATOM 719 C CA . TYR A 1 89 ? -7.054 12.339 5.288 1.00 79.38 89 TYR A CA 1
ATOM 720 C C . TYR A 1 89 ? -7.454 11.156 4.399 1.00 79.38 89 TYR A C 1
ATOM 722 O O . TYR A 1 89 ? -6.591 10.470 3.852 1.00 79.38 89 TYR A O 1
ATOM 730 N 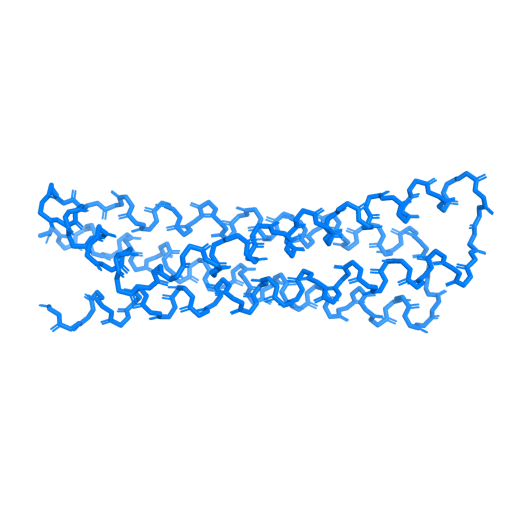N . LYS A 1 90 ? -8.760 10.937 4.201 1.00 76.75 90 LYS A N 1
ATOM 731 C CA . LYS A 1 90 ? -9.259 9.835 3.362 1.00 76.75 90 LYS A CA 1
ATOM 732 C C . LYS A 1 90 ? -8.891 10.028 1.901 1.00 76.75 90 LYS A C 1
ATOM 734 O O . LYS A 1 90 ? -8.417 9.093 1.265 1.00 76.75 90 LYS A O 1
ATOM 739 N N . ILE A 1 91 ? -9.081 11.245 1.395 1.00 83.00 91 ILE A N 1
ATOM 740 C CA . ILE A 1 91 ? -8.692 11.614 0.034 1.00 83.00 91 ILE A CA 1
ATOM 741 C C . ILE A 1 91 ? -7.188 11.391 -0.150 1.00 83.00 91 ILE A C 1
ATOM 743 O O . ILE A 1 91 ? -6.787 10.741 -1.110 1.00 83.00 91 ILE A O 1
ATOM 747 N N . THR A 1 92 ? -6.362 11.851 0.796 1.00 85.88 92 THR A N 1
ATOM 748 C CA . THR A 1 92 ? -4.904 11.658 0.753 1.00 85.88 92 THR A CA 1
ATOM 749 C C . THR A 1 92 ? -4.540 10.177 0.755 1.00 85.88 92 THR A C 1
ATOM 751 O O . THR A 1 92 ? -3.748 9.752 -0.079 1.00 85.88 92 THR A O 1
ATOM 754 N N . SER A 1 93 ? -5.146 9.376 1.635 1.00 86.88 93 SER A N 1
ATOM 755 C CA . SER A 1 93 ? -4.914 7.929 1.693 1.00 86.88 93 SER A CA 1
ATOM 756 C C . SER A 1 93 ? -5.235 7.260 0.351 1.00 86.88 93 SER A C 1
ATOM 758 O O . SER A 1 93 ? -4.383 6.589 -0.230 1.00 86.88 93 SER A O 1
ATOM 760 N N . TYR A 1 94 ? -6.411 7.517 -0.223 1.00 87.00 94 TYR A N 1
ATOM 761 C CA . TYR A 1 94 ? -6.763 6.949 -1.525 1.00 87.00 94 TYR A CA 1
ATOM 762 C C . TYR A 1 94 ? -5.843 7.421 -2.652 1.00 87.00 94 TYR A C 1
ATOM 764 O O . TYR A 1 94 ? -5.435 6.605 -3.475 1.00 87.00 94 TYR A O 1
ATOM 772 N N . LEU A 1 95 ? -5.474 8.704 -2.685 1.00 89.69 95 LEU A N 1
ATOM 773 C CA . LEU A 1 95 ? -4.548 9.229 -3.689 1.00 89.69 95 LEU A CA 1
ATOM 774 C C . LEU A 1 95 ? -3.177 8.556 -3.601 1.00 89.69 95 LEU A C 1
ATOM 776 O O . LEU A 1 95 ? -2.657 8.121 -4.626 1.00 89.69 95 LEU A O 1
ATOM 780 N N . LEU A 1 96 ? -2.615 8.420 -2.396 1.00 92.06 96 LEU A N 1
ATOM 781 C CA . LEU A 1 96 ? -1.336 7.736 -2.191 1.00 92.06 96 LEU A CA 1
ATOM 782 C C . LEU A 1 96 ? -1.391 6.293 -2.698 1.00 92.06 96 LEU A C 1
ATOM 784 O O . LEU A 1 96 ? -0.480 5.857 -3.402 1.00 92.06 96 LEU A O 1
ATOM 788 N N . PHE A 1 97 ? -2.477 5.577 -2.398 1.00 89.75 97 PHE A N 1
ATOM 789 C CA . PHE A 1 97 ? -2.660 4.206 -2.858 1.00 89.75 97 PHE A CA 1
ATOM 790 C C . PHE A 1 97 ? -2.778 4.115 -4.383 1.00 89.75 97 PHE A C 1
ATOM 792 O O . PHE A 1 97 ? -2.010 3.390 -5.013 1.00 89.75 97 PHE A O 1
ATOM 799 N N . TYR A 1 98 ? -3.708 4.857 -4.992 1.00 90.75 98 TYR A N 1
ATOM 800 C CA . TYR A 1 98 ? -3.977 4.754 -6.428 1.00 90.75 98 TYR A CA 1
ATOM 801 C C . TYR A 1 98 ? -2.813 5.256 -7.280 1.00 90.75 98 TYR A C 1
ATOM 803 O O . TYR A 1 98 ? -2.464 4.610 -8.267 1.00 90.75 98 TYR A O 1
ATOM 811 N N . ILE A 1 99 ? -2.182 6.370 -6.899 1.00 93.69 99 ILE A N 1
ATOM 812 C CA . ILE A 1 99 ? -1.011 6.889 -7.615 1.00 93.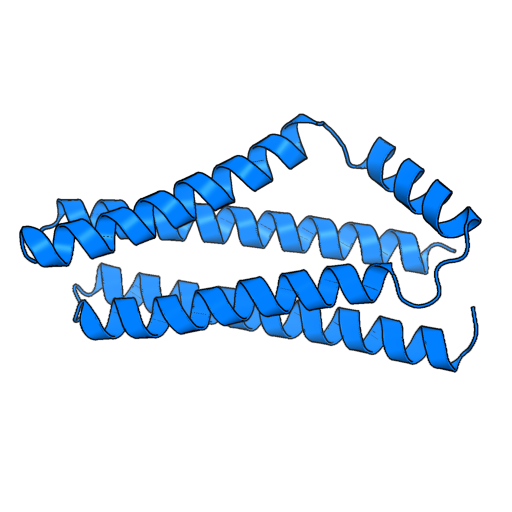69 99 ILE A CA 1
ATOM 813 C C . ILE A 1 99 ? 0.174 5.940 -7.416 1.00 93.69 99 ILE A C 1
ATOM 815 O O . ILE A 1 99 ? 0.842 5.598 -8.389 1.00 93.69 99 ILE A O 1
ATOM 819 N N . GLY A 1 100 ? 0.408 5.461 -6.189 1.00 92.62 100 GLY A N 1
ATOM 820 C CA . GLY A 1 100 ? 1.477 4.506 -5.895 1.00 92.62 100 GLY A CA 1
ATOM 821 C C . GLY A 1 100 ? 1.343 3.217 -6.706 1.00 92.62 100 GLY A C 1
ATOM 822 O O . GLY A 1 100 ? 2.256 2.844 -7.442 1.00 92.62 100 GLY A O 1
ATOM 823 N N . ALA A 1 101 ? 0.174 2.577 -6.646 1.00 89.69 101 ALA A N 1
ATOM 824 C CA . ALA A 1 101 ? -0.126 1.368 -7.409 1.00 89.69 101 ALA A CA 1
ATOM 825 C C . ALA A 1 101 ? -0.081 1.609 -8.928 1.00 89.69 101 ALA A C 1
ATOM 827 O O . ALA A 1 101 ? 0.459 0.784 -9.667 1.00 89.69 101 ALA A O 1
ATOM 828 N N . GLY A 1 102 ? -0.595 2.752 -9.393 1.00 91.69 102 GLY A N 1
ATOM 829 C CA . GLY A 1 102 ? -0.564 3.147 -10.799 1.00 91.69 102 GLY A CA 1
ATOM 830 C C . GLY A 1 102 ? 0.860 3.298 -11.333 1.00 91.69 102 GLY A C 1
ATOM 831 O O . GLY A 1 102 ? 1.170 2.763 -12.394 1.00 91.69 102 GLY A O 1
ATOM 832 N N . LEU A 1 103 ? 1.749 3.949 -10.578 1.00 93.50 103 LEU A N 1
ATOM 833 C CA . LEU A 1 103 ? 3.161 4.097 -10.942 1.00 93.50 103 LEU A CA 1
ATOM 834 C C . LEU A 1 103 ? 3.900 2.758 -10.973 1.00 93.50 103 LEU A C 1
ATOM 836 O O . LEU A 1 103 ? 4.709 2.539 -11.873 1.00 93.50 103 LEU A O 1
ATOM 840 N N . LEU A 1 104 ? 3.604 1.844 -10.045 1.00 90.38 104 LEU A N 1
ATOM 841 C CA . LEU A 1 104 ? 4.179 0.497 -10.062 1.00 90.38 104 LEU A CA 1
ATOM 842 C C . LEU A 1 104 ? 3.732 -0.295 -11.289 1.00 90.38 104 LEU A C 1
ATOM 844 O O . LEU A 1 104 ? 4.572 -0.848 -11.998 1.00 90.38 104 LEU A O 1
ATOM 848 N N . ALA A 1 105 ? 2.426 -0.320 -11.567 1.00 89.19 105 ALA A N 1
ATOM 849 C CA . ALA A 1 105 ? 1.880 -1.003 -12.736 1.00 89.19 105 ALA A CA 1
ATOM 850 C C . ALA A 1 105 ? 2.450 -0.415 -14.034 1.00 89.19 105 ALA A C 1
ATOM 852 O O . ALA A 1 105 ? 2.904 -1.151 -14.911 1.00 89.19 105 ALA A O 1
ATOM 853 N N . TRP A 1 106 ? 2.499 0.914 -14.130 1.00 90.12 106 TRP A N 1
ATOM 854 C CA . TRP A 1 106 ? 3.067 1.611 -15.277 1.00 90.12 106 TRP A CA 1
ATOM 855 C C . TRP A 1 106 ? 4.563 1.329 -15.445 1.00 90.12 106 TRP A C 1
ATOM 857 O O . TRP A 1 106 ? 5.005 1.020 -16.550 1.00 90.12 106 TRP A O 1
ATOM 867 N N . GLY A 1 107 ? 5.336 1.346 -14.355 1.00 88.12 107 GLY A N 1
ATOM 868 C CA . GLY A 1 107 ? 6.753 0.987 -14.358 1.00 88.12 107 GLY A CA 1
ATOM 869 C C . GLY A 1 107 ? 6.992 -0.436 -14.871 1.00 88.12 107 GLY A C 1
ATOM 870 O O . GLY A 1 107 ? 7.852 -0.648 -15.723 1.00 88.12 107 GLY A O 1
ATOM 871 N N . MET A 1 108 ? 6.182 -1.410 -14.445 1.00 85.38 108 MET A N 1
ATOM 872 C CA . MET A 1 108 ? 6.267 -2.784 -14.960 1.00 85.38 108 MET A CA 1
ATOM 873 C C . MET A 1 108 ? 5.946 -2.872 -16.462 1.00 85.38 108 MET A C 1
ATOM 875 O O . MET A 1 108 ? 6.640 -3.570 -17.205 1.00 85.38 108 MET A O 1
ATOM 879 N N . ILE A 1 109 ? 4.909 -2.163 -16.924 1.00 87.00 109 ILE A N 1
ATOM 880 C CA . ILE A 1 109 ? 4.498 -2.144 -18.340 1.00 87.00 109 ILE A CA 1
ATOM 881 C C . ILE A 1 109 ? 5.582 -1.499 -19.214 1.00 87.00 109 ILE A C 1
ATOM 883 O O . ILE A 1 109 ? 5.939 -2.037 -20.269 1.00 87.00 109 ILE A O 1
ATOM 887 N N . LEU A 1 110 ? 6.137 -0.367 -18.774 1.00 87.75 110 LEU A N 1
ATOM 888 C CA . LEU A 1 110 ? 7.227 0.310 -19.472 1.00 87.75 110 LEU A CA 1
ATOM 889 C C . LEU A 1 110 ? 8.474 -0.565 -19.545 1.00 87.75 110 LEU A C 1
ATOM 891 O O . LEU A 1 110 ? 9.092 -0.644 -20.603 1.00 87.75 110 LEU A O 1
ATOM 895 N N . ASN A 1 111 ? 8.796 -1.289 -18.472 1.00 85.50 111 ASN A N 1
ATOM 896 C CA . ASN A 1 111 ? 9.936 -2.196 -18.480 1.00 85.50 111 ASN A CA 1
ATOM 897 C C . ASN A 1 111 ? 9.824 -3.275 -19.557 1.00 85.50 111 ASN A C 1
ATOM 899 O O . ASN A 1 111 ? 10.787 -3.575 -20.259 1.00 85.50 111 ASN A O 1
ATOM 903 N N . ARG A 1 112 ? 8.625 -3.837 -19.724 1.00 80.25 112 ARG A N 1
ATOM 904 C CA . ARG A 1 112 ? 8.373 -4.873 -20.728 1.00 80.25 112 ARG A CA 1
ATOM 905 C C . ARG A 1 112 ? 8.479 -4.353 -22.164 1.00 80.25 112 ARG A C 1
ATOM 907 O O . ARG A 1 112 ? 8.791 -5.130 -23.058 1.00 80.25 112 ARG A O 1
ATOM 914 N N . SER A 1 113 ? 8.187 -3.072 -22.385 1.00 82.69 113 SER A N 1
ATOM 915 C CA . SER A 1 113 ? 8.121 -2.464 -23.720 1.00 82.69 113 SER A CA 1
ATOM 916 C C . SER A 1 113 ? 9.413 -1.762 -24.145 1.00 82.69 113 SER A C 1
ATOM 918 O O . SER A 1 113 ? 9.743 -1.789 -25.325 1.00 82.69 113 SER A O 1
ATOM 920 N N . HIS A 1 114 ? 10.149 -1.166 -23.205 1.00 80.62 114 HIS A N 1
ATOM 921 C CA . HIS A 1 114 ? 11.317 -0.322 -23.489 1.00 80.62 114 HIS A CA 1
ATOM 922 C C . HIS A 1 114 ? 12.615 -0.831 -22.834 1.00 80.62 114 HIS A C 1
ATOM 924 O O . HIS A 1 114 ? 13.671 -0.230 -23.021 1.00 80.62 114 HIS A O 1
ATOM 930 N N . GLY A 1 115 ? 12.556 -1.945 -22.093 1.00 76.44 115 GLY A N 1
ATOM 931 C CA . GLY A 1 115 ? 13.692 -2.494 -21.352 1.00 76.44 115 GLY A CA 1
ATOM 932 C C . GLY A 1 115 ? 14.022 -1.703 -20.085 1.00 76.44 115 GLY A C 1
ATOM 933 O O . GLY A 1 115 ? 13.358 -0.726 -19.746 1.00 76.44 115 GLY A O 1
ATOM 934 N N . ASN A 1 116 ? 15.063 -2.133 -19.372 1.00 76.12 116 ASN A N 1
ATOM 935 C CA . ASN A 1 116 ? 15.464 -1.515 -18.110 1.00 76.12 116 ASN A CA 1
ATOM 936 C C . ASN A 1 116 ? 16.093 -0.132 -18.363 1.00 76.12 116 ASN A C 1
ATOM 938 O O . ASN A 1 116 ? 17.144 -0.030 -18.994 1.00 76.12 116 ASN A O 1
ATOM 942 N N . SER A 1 117 ? 15.499 0.929 -17.812 1.00 82.62 117 SER A N 1
ATOM 943 C CA . SER A 1 117 ? 16.079 2.278 -17.810 1.00 82.62 117 SER A CA 1
ATOM 944 C C . SER A 1 117 ? 15.976 2.925 -16.429 1.00 82.62 117 SER A C 1
ATOM 946 O O . SER A 1 117 ? 15.075 2.608 -15.648 1.00 82.62 117 SER A O 1
ATOM 948 N N . ASN A 1 118 ? 16.868 3.875 -16.132 1.00 84.56 118 ASN A N 1
ATOM 949 C CA . ASN A 1 118 ? 16.870 4.603 -14.854 1.00 84.56 118 ASN A CA 1
ATOM 950 C C . ASN A 1 118 ? 15.536 5.311 -14.581 1.00 84.56 118 ASN A C 1
ATOM 952 O O . ASN A 1 118 ? 15.099 5.401 -13.433 1.00 84.56 118 ASN A O 1
ATOM 956 N N . LEU A 1 119 ? 14.855 5.772 -15.634 1.00 87.38 119 LEU A N 1
ATOM 957 C CA . LEU A 1 119 ? 13.532 6.379 -15.530 1.00 87.38 119 LEU A CA 1
ATOM 958 C C . LEU A 1 119 ? 12.501 5.395 -14.962 1.00 87.38 119 LEU A C 1
ATOM 960 O O . LEU A 1 119 ? 11.717 5.759 -14.090 1.00 87.38 119 LEU A O 1
ATOM 964 N N . ILE A 1 120 ? 12.530 4.135 -15.396 1.00 88.75 120 ILE A N 1
ATOM 965 C CA . ILE A 1 120 ? 11.579 3.116 -14.942 1.00 88.75 120 ILE A CA 1
ATOM 966 C C . ILE A 1 120 ? 11.845 2.747 -13.479 1.00 88.75 120 ILE A C 1
ATOM 968 O O . ILE A 1 120 ? 10.903 2.705 -12.688 1.00 88.75 120 ILE A O 1
ATOM 972 N N . TYR A 1 121 ? 13.110 2.563 -13.086 1.00 85.75 121 TYR A N 1
ATOM 973 C CA . TYR A 1 121 ? 13.464 2.361 -11.674 1.00 85.75 121 TYR A CA 1
ATOM 974 C C . TYR A 1 121 ? 13.016 3.535 -10.797 1.00 85.75 121 TYR A C 1
ATOM 976 O O . TYR A 1 121 ? 12.508 3.322 -9.699 1.00 85.75 121 TYR A O 1
ATOM 984 N N . THR A 1 122 ? 13.128 4.766 -11.303 1.00 89.75 122 THR A N 1
ATOM 985 C CA . THR A 1 122 ? 12.679 5.973 -10.595 1.00 89.75 122 THR A CA 1
ATOM 986 C C . THR A 1 122 ? 11.162 5.971 -10.393 1.00 89.75 122 THR A C 1
ATOM 988 O O . THR A 1 122 ? 10.694 6.217 -9.284 1.00 89.75 122 THR A O 1
ATOM 991 N N . LEU A 1 123 ? 10.381 5.632 -11.426 1.00 90.88 123 LEU A N 1
ATOM 992 C CA . LEU A 1 123 ? 8.921 5.511 -11.322 1.00 90.88 123 LEU A CA 1
ATOM 993 C C . LEU A 1 123 ? 8.504 4.436 -10.313 1.00 90.88 123 LEU A C 1
ATOM 995 O O . LEU A 1 123 ? 7.631 4.682 -9.480 1.00 90.88 123 LEU A O 1
ATOM 999 N N . VAL A 1 124 ? 9.153 3.268 -10.357 1.00 89.25 124 VAL A N 1
ATOM 1000 C CA . VAL A 1 124 ? 8.899 2.179 -9.405 1.00 89.25 124 VAL A CA 1
ATOM 1001 C C . VAL A 1 124 ? 9.233 2.625 -7.980 1.00 89.25 124 VAL A C 1
ATOM 1003 O O . VAL A 1 124 ? 8.439 2.396 -7.071 1.00 89.25 124 VAL A O 1
ATOM 1006 N N . LEU A 1 125 ? 10.357 3.317 -7.777 1.00 91.31 125 LEU A N 1
ATOM 1007 C CA . LEU A 1 125 ? 10.762 3.815 -6.463 1.00 91.31 125 LEU A CA 1
ATOM 1008 C C . LEU A 1 125 ? 9.772 4.846 -5.902 1.00 91.31 125 LEU A C 1
ATOM 1010 O O . LEU A 1 125 ? 9.393 4.750 -4.736 1.00 91.31 125 LEU A O 1
ATOM 1014 N N . ILE A 1 126 ? 9.309 5.795 -6.722 1.00 92.88 126 ILE A N 1
ATOM 1015 C CA . ILE A 1 126 ? 8.273 6.758 -6.315 1.00 92.88 126 ILE A CA 1
ATOM 1016 C C . ILE A 1 126 ? 6.987 6.012 -5.940 1.00 92.88 126 ILE A C 1
ATOM 1018 O O . ILE A 1 126 ? 6.409 6.284 -4.889 1.00 92.88 126 ILE A O 1
ATOM 1022 N N . GLY A 1 127 ? 6.568 5.030 -6.745 1.00 92.56 127 GLY A N 1
ATOM 1023 C CA . GLY A 1 127 ? 5.403 4.194 -6.447 1.00 92.56 127 GLY A CA 1
ATOM 1024 C C . GLY A 1 127 ? 5.515 3.471 -5.100 1.00 92.56 127 GLY A C 1
ATOM 1025 O O . GLY A 1 127 ? 4.585 3.517 -4.294 1.00 92.56 127 GLY A O 1
ATOM 1026 N N . LEU A 1 128 ? 6.678 2.875 -4.813 1.00 91.06 128 LEU A N 1
ATOM 1027 C CA . LEU A 1 128 ? 6.971 2.221 -3.531 1.00 91.06 128 LEU A CA 1
ATOM 1028 C C . LEU A 1 128 ? 6.887 3.193 -2.352 1.00 91.06 128 LEU A C 1
ATOM 1030 O O . LEU A 1 128 ? 6.270 2.867 -1.340 1.00 91.06 128 LEU A O 1
ATOM 1034 N N . LEU A 1 129 ? 7.472 4.387 -2.477 1.00 91.88 129 LEU A N 1
ATOM 1035 C CA . LEU A 1 129 ? 7.439 5.401 -1.421 1.00 91.88 129 LEU A CA 1
ATOM 1036 C C . LEU A 1 129 ? 6.005 5.832 -1.094 1.00 91.88 129 LEU A C 1
ATOM 1038 O O . LEU A 1 129 ? 5.647 5.931 0.080 1.00 91.88 129 LEU A O 1
ATOM 1042 N N . LEU A 1 130 ? 5.163 6.031 -2.113 1.00 92.81 130 LEU A N 1
ATOM 1043 C CA . LEU A 1 130 ? 3.752 6.370 -1.913 1.00 92.81 130 LEU A CA 1
ATOM 1044 C C . LEU A 1 130 ? 2.989 5.246 -1.201 1.00 92.81 130 LEU A C 1
ATOM 1046 O O . LEU A 1 130 ? 2.207 5.526 -0.293 1.00 92.81 130 LEU A O 1
ATOM 1050 N N . LEU A 1 131 ? 3.251 3.981 -1.547 1.00 90.19 131 LEU A N 1
ATOM 1051 C CA . LEU A 1 131 ? 2.638 2.841 -0.860 1.00 90.19 131 LEU A CA 1
ATOM 1052 C C . LEU A 1 131 ? 3.130 2.674 0.581 1.00 90.19 131 LEU A C 1
ATOM 1054 O O . LEU A 1 131 ? 2.347 2.282 1.446 1.00 90.19 131 LEU A O 1
ATOM 1058 N N . ILE A 1 132 ? 4.388 3.005 0.878 1.00 89.06 132 ILE A N 1
ATOM 1059 C CA . ILE A 1 132 ? 4.886 3.033 2.260 1.00 89.06 132 ILE A CA 1
ATOM 1060 C C . ILE A 1 132 ? 4.161 4.110 3.063 1.00 89.06 132 ILE A C 1
ATOM 1062 O O . ILE A 1 132 ? 3.661 3.817 4.147 1.00 89.06 132 ILE A O 1
ATOM 1066 N N . LEU A 1 133 ? 4.049 5.329 2.526 1.00 90.06 133 LEU A N 1
ATOM 1067 C CA . LEU A 1 133 ? 3.301 6.409 3.175 1.00 90.06 133 LEU A CA 1
ATOM 1068 C C . LEU A 1 133 ? 1.844 6.008 3.415 1.00 90.06 133 LEU A C 1
ATOM 1070 O O . LEU A 1 133 ? 1.325 6.202 4.512 1.00 90.06 133 LEU A O 1
ATOM 1074 N N . TRP 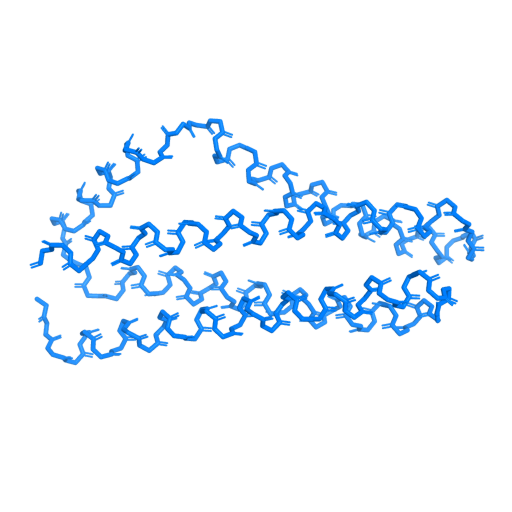A 1 134 ? 1.204 5.386 2.425 1.00 90.75 134 TRP A N 1
ATOM 1075 C CA . TRP A 1 134 ? -0.139 4.841 2.578 1.00 90.75 134 TRP A CA 1
ATOM 1076 C C . TRP A 1 134 ? -0.221 3.792 3.696 1.00 90.75 134 TRP A C 1
ATOM 1078 O O . TRP A 1 134 ? -1.109 3.856 4.544 1.00 90.75 134 TRP A O 1
ATOM 1088 N N . THR A 1 135 ? 0.736 2.865 3.748 1.00 86.56 135 THR A N 1
ATOM 1089 C CA . THR A 1 135 ? 0.765 1.805 4.765 1.00 86.56 135 THR A CA 1
ATOM 1090 C C . THR A 1 135 ? 0.952 2.390 6.168 1.00 86.56 135 THR A C 1
ATOM 1092 O O . THR A 1 135 ? 0.311 1.941 7.115 1.00 86.56 135 THR A O 1
ATOM 1095 N N . LEU A 1 136 ? 1.765 3.441 6.317 1.00 87.50 136 LEU A N 1
ATOM 1096 C CA . LEU A 1 136 ? 1.907 4.173 7.580 1.00 87.50 136 LEU A CA 1
ATOM 1097 C C . LEU A 1 136 ? 0.596 4.846 8.005 1.00 87.50 136 LEU A C 1
ATOM 1099 O O . LEU A 1 136 ? 0.222 4.763 9.175 1.00 87.50 136 LEU A O 1
ATOM 1103 N N . LEU A 1 137 ? -0.130 5.469 7.070 1.00 86.50 137 LEU A N 1
ATOM 1104 C CA . LEU A 1 137 ? -1.454 6.024 7.362 1.00 86.50 137 LEU A CA 1
ATOM 1105 C C . LEU A 1 137 ? -2.418 4.924 7.816 1.00 86.50 137 LEU A C 1
ATOM 1107 O O . LEU A 1 137 ? -3.098 5.108 8.824 1.00 86.50 137 LEU A O 1
ATOM 1111 N N . PHE A 1 138 ? -2.421 3.773 7.143 1.00 85.75 138 PHE A N 1
ATOM 1112 C CA . PHE A 1 138 ? -3.225 2.617 7.535 1.00 85.75 138 PHE A CA 1
ATOM 1113 C C . PHE A 1 138 ? -2.905 2.146 8.965 1.00 85.75 138 PHE A C 1
ATOM 1115 O O . PHE A 1 138 ? -3.819 1.894 9.749 1.00 85.75 138 PHE A O 1
ATOM 1122 N N . PHE A 1 139 ? -1.628 2.118 9.365 1.00 84.88 139 PHE A N 1
ATOM 1123 C CA . PHE A 1 139 ? -1.238 1.820 10.749 1.00 84.88 139 PHE A CA 1
ATOM 1124 C C . PHE A 1 139 ? -1.785 2.830 11.762 1.00 84.88 139 PHE A C 1
ATOM 1126 O O . PHE A 1 139 ? -2.233 2.431 12.838 1.00 84.88 139 PHE A O 1
ATOM 1133 N N . ILE A 1 140 ? -1.775 4.124 11.431 1.00 83.75 140 ILE A N 1
ATOM 1134 C CA . ILE A 1 140 ? -2.362 5.163 12.288 1.00 83.75 140 ILE A CA 1
ATOM 1135 C C . ILE A 1 140 ? -3.868 4.916 12.458 1.00 83.75 140 ILE A C 1
ATOM 1137 O O . ILE A 1 140 ? -4.372 4.985 13.578 1.00 83.75 140 ILE A O 1
ATOM 1141 N N . GLU A 1 141 ? -4.582 4.576 11.382 1.00 80.88 141 GLU A N 1
ATOM 1142 C CA . GLU A 1 141 ? -6.017 4.270 11.437 1.00 80.88 141 GLU A CA 1
ATOM 1143 C C . GLU A 1 141 ? -6.305 3.036 12.306 1.00 80.88 141 GLU A C 1
ATOM 1145 O O . GLU A 1 141 ? -7.184 3.072 13.171 1.00 80.88 141 GLU A O 1
ATOM 1150 N N . VAL A 1 142 ? -5.514 1.971 12.145 1.00 79.88 142 VAL A N 1
ATOM 1151 C CA . VAL A 1 142 ? -5.570 0.764 12.983 1.00 79.88 142 VAL A CA 1
ATOM 1152 C C . VAL A 1 142 ? -5.332 1.101 14.462 1.00 79.88 142 VAL A C 1
ATOM 1154 O O . VAL A 1 142 ? -6.102 0.670 15.322 1.00 79.88 142 VAL A O 1
ATOM 1157 N N . ALA A 1 143 ? -4.311 1.904 14.775 1.00 80.81 143 ALA A N 1
ATOM 1158 C CA . ALA A 1 143 ? -3.973 2.285 16.147 1.00 80.81 143 ALA A CA 1
ATOM 1159 C C . ALA A 1 143 ? -5.068 3.138 16.807 1.00 80.81 143 ALA A C 1
ATOM 1161 O O . ALA A 1 143 ? -5.494 2.838 17.924 1.00 80.81 143 ALA A O 1
ATOM 1162 N N . LEU A 1 144 ? -5.568 4.165 16.109 1.00 76.94 144 LEU A N 1
ATOM 1163 C CA . LEU A 1 144 ? -6.663 5.010 16.595 1.00 76.94 144 LEU A CA 1
ATOM 1164 C C . LEU A 1 144 ? -7.923 4.188 16.873 1.00 76.94 144 LEU A C 1
ATOM 1166 O O . LEU A 1 144 ? -8.597 4.397 17.885 1.00 76.94 144 LEU A O 1
ATOM 1170 N N . MET A 1 145 ? -8.222 3.228 15.999 1.00 73.31 145 MET A N 1
ATOM 1171 C CA . MET A 1 145 ? -9.379 2.361 16.159 1.00 73.31 145 MET A CA 1
ATOM 1172 C C . MET A 1 145 ? -9.228 1.413 17.352 1.00 73.31 145 MET A C 1
ATOM 1174 O O . MET A 1 145 ? -10.172 1.271 18.125 1.00 73.31 145 MET A O 1
ATOM 1178 N N . MET A 1 146 ? -8.042 0.834 17.568 1.00 71.56 146 MET A N 1
ATOM 1179 C CA . MET A 1 146 ? -7.770 0.004 18.748 1.00 71.56 146 MET A CA 1
ATOM 1180 C C . MET A 1 146 ? -7.857 0.786 20.064 1.00 71.56 146 MET A C 1
ATOM 1182 O O . MET A 1 146 ? -8.454 0.279 21.015 1.00 71.56 146 MET A O 1
ATOM 1186 N N . ILE A 1 147 ? -7.305 2.007 20.124 1.00 71.62 147 ILE A N 1
ATOM 1187 C CA . ILE A 1 147 ? -7.366 2.873 21.318 1.00 71.62 147 ILE A CA 1
ATOM 1188 C C . ILE A 1 147 ? -8.823 3.182 21.673 1.00 71.62 147 ILE A C 1
ATOM 1190 O O . ILE A 1 147 ? -9.236 3.013 22.818 1.00 71.62 147 ILE A O 1
ATOM 1194 N N . ASN A 1 148 ? -9.627 3.572 20.683 1.00 65.25 148 ASN A N 1
ATOM 1195 C CA . ASN A 1 148 ? -11.048 3.857 20.888 1.00 65.25 148 ASN A CA 1
ATOM 1196 C C . ASN A 1 148 ? -11.883 2.605 21.201 1.00 65.25 148 ASN A C 1
ATOM 1198 O O . ASN A 1 148 ? -13.017 2.731 21.652 1.00 65.25 148 ASN A O 1
ATOM 1202 N N . TYR A 1 149 ? -11.365 1.401 20.952 1.00 63.41 149 TYR A N 1
ATOM 1203 C CA . TYR A 1 149 ? -12.027 0.149 21.329 1.00 63.41 149 TYR A CA 1
ATOM 1204 C C . TYR A 1 149 ? -11.709 -0.314 22.757 1.00 63.41 149 TYR A C 1
ATOM 1206 O O . TYR A 1 149 ? -12.434 -1.153 23.273 1.00 63.41 149 TYR A O 1
ATOM 1214 N N . HIS A 1 150 ? -10.640 0.203 23.376 1.00 59.31 150 HIS A N 1
ATOM 1215 C CA . HIS A 1 150 ? -10.217 -0.149 24.743 1.00 59.31 150 HIS A CA 1
ATOM 1216 C C . HIS A 1 150 ? -10.527 0.929 25.788 1.00 59.31 150 HIS A C 1
ATOM 1218 O O . HIS A 1 150 ? -10.306 0.705 26.976 1.00 59.31 150 HIS A O 1
ATOM 1224 N N . ARG A 1 151 ? -10.956 2.119 25.358 1.00 50.78 151 ARG A N 1
ATOM 1225 C CA . ARG A 1 151 ? -11.313 3.220 26.262 1.00 50.78 151 ARG A CA 1
ATOM 1226 C C . ARG A 1 151 ? -12.684 3.024 26.933 1.00 50.78 151 ARG A C 1
ATOM 1228 O O . ARG A 1 151 ? -12.931 3.679 27.941 1.00 50.78 151 ARG A O 1
ATOM 1235 N N . ASP A 1 152 ? -13.494 2.108 26.403 1.00 40.69 152 ASP A N 1
ATOM 1236 C CA . ASP A 1 152 ? -14.802 1.667 26.911 1.00 40.69 152 ASP A CA 1
ATOM 1237 C C . ASP A 1 152 ? -14.743 0.177 27.313 1.00 40.69 152 ASP A C 1
ATOM 1239 O O . ASP A 1 152 ? -15.549 -0.253 28.171 1.00 40.69 152 ASP A O 1
#

Foldseek 3Di:
DDPVLVVLLVVLLVLLVVLLVVLLVLLVVLLVCLVVVHDPVVSVVSVVSSVVSNVSSVVSVVVSQPRPDDPVVVVVVVVLCVVVDPVVLVVLLVCLQVQLVVLLVVLSVCCVVPNDDPVSSVSNNSSSVSVSVSSVSVVVVSVSVVVSVPVD

Radius of gyration: 18.06 Å; chains: 1; bounding box: 47×31×51 Å

Secondary structure (DSSP, 8-state):
--HHHHHHHHHHHHHHHHHHHHHHHHHHHHHHHHHTT--HHHHHHHHHHHHHHHHHHHHHHHHHHHTT--HHHHHHHHHHHHHH--HHHHHHHHHHHHHHHHHHHHHHHHHHHH-S-HHHHHHHHHHHHHHHHHHHHHHHHHHHHHHHHH--

Organism: Lactobacillus helveticus (NCBI:txid1587)